Protein AF-A0A0D1KCV8-F1 (afdb_monomer_lite)

Structure (mmCIF, N/CA/C/O backbone):
data_AF-A0A0D1KCV8-F1
#
_entry.id   AF-A0A0D1KCV8-F1
#
loop_
_atom_site.group_PDB
_atom_site.id
_atom_site.type_symbol
_atom_site.label_atom_id
_atom_site.label_alt_id
_atom_site.label_comp_id
_atom_site.label_asym_id
_atom_site.label_entity_id
_atom_site.label_seq_id
_atom_site.pdbx_PDB_ins_code
_atom_site.Cartn_x
_atom_site.Cartn_y
_atom_site.Cartn_z
_atom_site.occupancy
_atom_site.B_iso_or_equiv
_atom_site.auth_seq_id
_atom_site.auth_comp_id
_atom_site.auth_asym_id
_atom_site.auth_atom_id
_atom_site.pdbx_PDB_model_num
ATOM 1 N N . MET A 1 1 ? -5.990 2.861 19.954 1.00 94.94 1 MET A N 1
ATOM 2 C CA . MET A 1 1 ? -6.705 2.220 18.837 1.00 94.94 1 MET A CA 1
ATOM 3 C C . MET A 1 1 ? -5.788 2.125 17.628 1.00 94.94 1 MET A C 1
ATOM 5 O O . MET A 1 1 ? -5.070 3.089 17.347 1.00 94.94 1 MET A O 1
ATOM 9 N N . LYS A 1 2 ? -5.791 0.986 16.943 1.00 96.81 2 LYS A N 1
ATOM 10 C CA . LYS A 1 2 ? -5.054 0.722 15.709 1.00 96.81 2 LYS A CA 1
ATOM 11 C C . LYS A 1 2 ? -6.032 0.449 14.570 1.00 96.81 2 LYS A C 1
ATOM 13 O O . LYS A 1 2 ? -6.946 -0.354 14.726 1.00 96.81 2 LYS A O 1
ATOM 18 N N . ILE A 1 3 ? -5.816 1.103 13.434 1.00 97.56 3 ILE A N 1
ATOM 19 C CA . ILE A 1 3 ? -6.613 0.912 12.219 1.00 97.56 3 ILE A CA 1
ATOM 20 C C . ILE A 1 3 ? -5.692 0.470 11.084 1.00 97.56 3 ILE A C 1
ATOM 22 O O . ILE A 1 3 ? -4.667 1.112 10.838 1.00 97.56 3 ILE A O 1
ATOM 26 N N . LEU A 1 4 ? -6.075 -0.588 10.375 1.00 95.62 4 LEU A N 1
ATOM 27 C CA . LEU A 1 4 ? -5.411 -1.022 9.148 1.00 95.62 4 LEU A CA 1
ATOM 28 C C . LEU A 1 4 ? -6.199 -0.548 7.927 1.00 95.62 4 LEU A C 1
ATOM 30 O O . LEU A 1 4 ? -7.401 -0.782 7.832 1.00 95.62 4 LEU A O 1
ATOM 34 N N . ILE A 1 5 ? -5.528 0.081 6.968 1.00 95.69 5 ILE A N 1
ATOM 35 C CA . ILE A 1 5 ? -6.090 0.368 5.646 1.00 95.69 5 ILE A CA 1
ATOM 36 C C . ILE A 1 5 ? -5.630 -0.721 4.677 1.00 95.69 5 ILE A C 1
ATOM 38 O O . ILE A 1 5 ? -4.430 -0.908 4.473 1.00 95.69 5 ILE A O 1
ATOM 42 N N . VAL A 1 6 ? -6.579 -1.402 4.040 1.00 92.56 6 VAL A N 1
ATOM 43 C CA . VAL A 1 6 ? -6.335 -2.411 3.005 1.00 92.56 6 VAL A CA 1
ATOM 44 C C . VAL A 1 6 ? -6.862 -1.878 1.675 1.00 92.56 6 VAL A C 1
ATOM 46 O O . VAL A 1 6 ? -8.063 -1.770 1.448 1.00 92.56 6 VAL A O 1
ATOM 49 N N . THR A 1 7 ? -5.957 -1.496 0.779 1.00 92.44 7 THR A N 1
ATOM 50 C CA . THR A 1 7 ? -6.303 -0.951 -0.542 1.00 92.44 7 THR A CA 1
ATOM 51 C C . THR A 1 7 ? -5.186 -1.245 -1.545 1.00 92.44 7 THR A C 1
ATOM 53 O O . THR A 1 7 ? -4.271 -2.013 -1.253 1.00 92.44 7 THR A O 1
ATOM 56 N N . LEU A 1 8 ? -5.246 -0.649 -2.737 1.00 89.69 8 LEU A N 1
ATOM 57 C CA . LEU A 1 8 ? -4.237 -0.821 -3.776 1.00 89.69 8 LEU A CA 1
ATOM 58 C C . LEU A 1 8 ? -2.873 -0.308 -3.307 1.00 89.69 8 LEU A C 1
ATOM 60 O O . LEU A 1 8 ? -2.634 0.901 -3.247 1.00 89.69 8 LEU A O 1
ATOM 64 N N . SER A 1 9 ? -1.954 -1.234 -3.043 1.00 89.62 9 SER A N 1
ATOM 65 C CA . SER A 1 9 ? -0.590 -0.946 -2.592 1.00 89.62 9 SER A CA 1
ATOM 66 C C . SER A 1 9 ? 0.423 -0.966 -3.744 1.00 89.62 9 SER A C 1
ATOM 68 O O . SER A 1 9 ? 1.616 -1.165 -3.544 1.00 89.62 9 SER A O 1
ATOM 70 N N . GLY A 1 10 ? -0.006 -0.751 -4.985 1.00 89.94 10 GLY A N 1
ATOM 71 C CA . GLY A 1 10 ? 0.920 -0.656 -6.113 1.00 89.94 10 GLY A CA 1
ATOM 72 C C . GLY A 1 10 ? 1.865 0.552 -6.032 1.00 89.94 10 GLY A C 1
ATOM 73 O O . GLY A 1 10 ? 1.471 1.647 -5.617 1.00 89.94 10 GLY A O 1
ATOM 74 N N . TYR A 1 11 ? 3.119 0.397 -6.468 1.00 92.19 11 TYR A N 1
ATOM 75 C CA . TYR A 1 11 ? 4.101 1.494 -6.590 1.00 92.19 11 TYR A CA 1
ATOM 76 C C . TYR A 1 11 ? 4.067 2.172 -7.974 1.00 92.19 11 TYR A C 1
ATOM 78 O O . TYR A 1 11 ? 5.101 2.435 -8.587 1.00 92.19 11 TYR A O 1
ATOM 86 N N . TRP A 1 12 ? 2.865 2.438 -8.497 1.00 89.69 12 TRP A N 1
ATOM 87 C CA . TRP A 1 12 ? 2.683 3.042 -9.827 1.00 89.69 12 TRP A CA 1
ATOM 88 C C . TRP A 1 12 ? 1.576 4.078 -9.942 1.00 89.69 12 TRP A C 1
ATOM 90 O O . TRP A 1 12 ? 1.477 4.706 -10.994 1.00 89.69 12 TRP A O 1
ATOM 100 N N . ASN A 1 13 ? 0.745 4.274 -8.924 1.00 92.06 13 ASN A N 1
ATOM 101 C CA . ASN A 1 13 ? -0.360 5.221 -8.998 1.00 92.06 13 ASN A CA 1
ATOM 102 C C . ASN A 1 13 ? -0.227 6.268 -7.887 1.00 92.06 13 ASN A C 1
ATOM 104 O O . ASN A 1 13 ? -0.437 5.972 -6.713 1.00 92.06 13 ASN A O 1
ATOM 108 N N . TYR A 1 14 ? 0.132 7.497 -8.267 1.00 93.00 14 TYR A N 1
ATOM 109 C CA . TYR A 1 14 ? 0.245 8.615 -7.327 1.00 93.00 14 TYR A CA 1
ATOM 110 C C . TYR A 1 14 ? -1.101 8.981 -6.699 1.00 93.00 14 TYR A C 1
ATOM 112 O O . TYR A 1 14 ? -1.153 9.240 -5.500 1.00 93.00 14 TYR A O 1
ATOM 120 N N . GLY A 1 15 ? -2.184 8.951 -7.482 1.00 94.06 15 GLY A N 1
ATOM 121 C CA . GLY A 1 15 ? -3.536 9.240 -7.008 1.00 94.06 15 GLY A CA 1
ATOM 122 C C . GLY A 1 15 ? -3.940 8.318 -5.863 1.00 94.06 15 GLY A C 1
ATOM 123 O O . GLY A 1 15 ? -4.291 8.804 -4.793 1.00 94.06 15 GLY A O 1
ATOM 124 N N . ASN A 1 16 ? -3.766 7.005 -6.032 1.00 92.31 16 ASN A N 1
ATOM 125 C CA . ASN A 1 16 ? -4.077 6.021 -4.987 1.00 92.31 16 ASN A CA 1
ATOM 126 C C . ASN A 1 16 ? -3.284 6.286 -3.699 1.00 92.31 16 ASN A C 1
ATOM 128 O O . ASN A 1 16 ? -3.822 6.194 -2.598 1.00 92.31 16 ASN A O 1
ATOM 132 N N . ARG A 1 17 ? -2.004 6.659 -3.820 1.00 94.25 17 ARG A N 1
ATOM 133 C CA . ARG A 1 17 ? -1.144 6.942 -2.661 1.00 94.25 17 ARG A CA 1
ATOM 134 C C . ARG A 1 17 ? -1.547 8.210 -1.922 1.00 94.25 17 ARG A C 1
ATOM 136 O O . ARG A 1 17 ? -1.547 8.215 -0.693 1.00 94.25 17 ARG A O 1
ATOM 143 N N . LEU A 1 18 ? -1.929 9.255 -2.651 1.00 96.31 18 LEU A N 1
ATOM 144 C CA . LEU A 1 18 ? -2.415 10.499 -2.058 1.00 96.31 18 LEU A CA 1
ATOM 145 C C . LEU A 1 18 ? -3.803 10.332 -1.429 1.00 96.31 18 LEU A C 1
ATOM 147 O O . LEU A 1 18 ? -4.028 10.847 -0.337 1.00 96.31 18 LEU A O 1
ATOM 151 N N . GLN A 1 19 ? -4.704 9.575 -2.060 1.00 95.81 19 GLN A N 1
ATOM 152 C CA . GLN A 1 19 ? -6.009 9.231 -1.483 1.00 95.81 19 GLN A CA 1
ATOM 153 C C . GLN A 1 19 ? -5.849 8.431 -0.184 1.00 95.81 19 GLN A C 1
ATOM 155 O O . GLN A 1 19 ? -6.487 8.755 0.818 1.00 95.81 19 GLN A O 1
ATOM 160 N N . ASN A 1 20 ? -4.941 7.450 -0.166 1.00 96.31 20 ASN A N 1
ATOM 161 C CA . ASN A 1 20 ? -4.623 6.695 1.043 1.00 96.31 20 ASN A CA 1
ATOM 162 C C . ASN A 1 20 ? -4.048 7.610 2.144 1.00 96.31 20 ASN A C 1
ATOM 164 O O . ASN A 1 20 ? -4.516 7.582 3.281 1.00 96.31 20 ASN A O 1
ATOM 168 N N . LEU A 1 21 ? -3.115 8.512 1.807 1.00 98.00 21 LEU A N 1
ATOM 169 C CA . LEU A 1 21 ? -2.590 9.486 2.772 1.00 98.00 21 LEU A CA 1
ATOM 170 C C . LEU A 1 21 ? -3.692 10.396 3.337 1.00 98.00 21 LEU A C 1
ATOM 172 O O . LEU A 1 21 ? -3.721 10.648 4.542 1.00 98.00 21 LEU A O 1
ATOM 176 N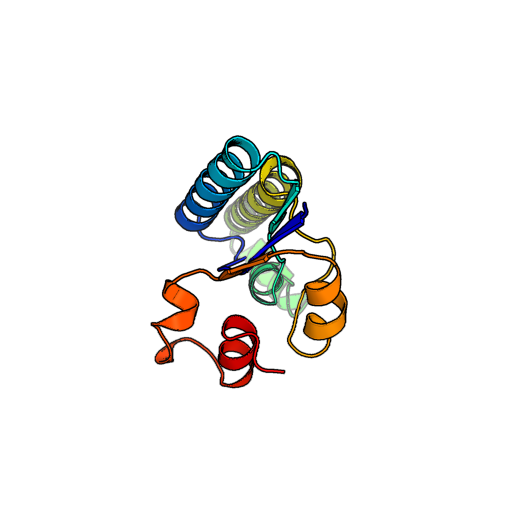 N . ALA A 1 22 ? -4.600 10.882 2.489 1.00 98.00 22 ALA A N 1
ATOM 177 C CA . ALA A 1 22 ? -5.713 11.722 2.919 1.00 98.00 22 ALA A CA 1
ATOM 178 C C . ALA A 1 22 ? -6.624 10.979 3.908 1.00 98.00 22 ALA A C 1
ATOM 180 O O . ALA A 1 22 ? -6.929 11.508 4.980 1.00 98.00 22 ALA A O 1
ATOM 181 N N . LEU A 1 23 ? -6.992 9.732 3.593 1.00 97.69 23 LEU A N 1
ATOM 182 C CA . LEU A 1 23 ? -7.785 8.884 4.481 1.00 97.69 23 LEU A CA 1
ATOM 183 C C . LEU A 1 23 ? -7.061 8.644 5.808 1.00 97.69 23 LEU A C 1
ATOM 185 O O . LEU A 1 23 ? -7.638 8.891 6.869 1.00 97.69 23 LEU A O 1
ATOM 189 N N . LYS A 1 24 ? -5.784 8.247 5.756 1.00 98.12 24 LYS A N 1
ATOM 190 C CA . LYS A 1 24 ? -4.938 8.060 6.937 1.00 98.12 24 LYS A CA 1
ATOM 191 C C . LYS A 1 24 ? -4.987 9.281 7.852 1.00 98.12 24 LYS A C 1
ATOM 193 O O . LYS A 1 24 ? -5.308 9.143 9.028 1.00 98.12 24 LYS A O 1
ATOM 198 N N . LYS A 1 25 ? -4.736 10.480 7.318 1.00 98.44 25 LYS A N 1
ATOM 199 C CA . LYS A 1 25 ? -4.712 11.717 8.116 1.00 98.44 25 LYS A CA 1
ATOM 200 C C . LYS A 1 25 ? -6.057 12.036 8.758 1.00 98.44 25 LYS A C 1
ATOM 202 O O . LYS A 1 25 ? -6.092 12.506 9.895 1.00 98.44 25 LYS A O 1
ATOM 207 N N . ILE A 1 26 ? -7.159 11.770 8.061 1.00 98.25 26 ILE A N 1
ATOM 208 C CA . ILE A 1 26 ? -8.503 11.959 8.613 1.00 98.25 26 ILE A CA 1
ATOM 209 C C . ILE A 1 26 ? -8.755 10.977 9.759 1.00 98.25 26 ILE A C 1
ATOM 211 O O . ILE A 1 26 ? -9.238 11.399 10.807 1.00 98.25 26 ILE A O 1
ATOM 215 N N . LEU A 1 27 ? -8.411 9.700 9.587 1.00 98.12 27 LEU A N 1
ATOM 216 C CA . LEU A 1 27 ? -8.605 8.669 10.608 1.00 98.12 27 LEU A CA 1
ATOM 217 C C . LEU A 1 27 ? -7.732 8.917 11.848 1.00 98.12 27 LEU A C 1
ATOM 219 O O . LEU A 1 27 ? -8.251 8.905 12.965 1.00 98.12 27 LEU A O 1
ATOM 223 N N . GLU A 1 28 ? -6.443 9.225 11.654 1.00 98.19 28 GLU A N 1
ATOM 224 C CA . GLU A 1 28 ? -5.511 9.601 12.730 1.00 98.19 28 GLU A CA 1
ATOM 225 C C . GLU A 1 28 ? -6.073 10.774 13.542 1.00 98.19 28 GLU A C 1
ATOM 227 O O . GLU A 1 28 ? -6.129 10.717 14.769 1.00 98.19 28 GLU A O 1
ATOM 232 N N . LYS A 1 29 ? -6.542 11.826 12.857 1.00 98.19 29 LYS A N 1
ATOM 233 C CA . LYS A 1 29 ? -7.054 13.038 13.504 1.00 98.19 29 LYS A CA 1
ATOM 234 C C . LYS A 1 29 ? -8.390 12.816 14.209 1.00 98.19 29 LYS A C 1
ATOM 236 O O . LYS A 1 29 ? -8.559 13.279 15.331 1.00 98.19 29 LYS A O 1
ATOM 241 N N . LYS A 1 30 ? -9.357 12.173 13.549 1.00 98.00 30 LYS A N 1
ATOM 242 C CA . LYS A 1 30 ? -10.725 12.034 14.074 1.00 98.00 30 LYS A CA 1
ATOM 243 C C . LYS A 1 30 ? -10.813 11.075 15.251 1.00 98.00 30 LYS A C 1
ATOM 245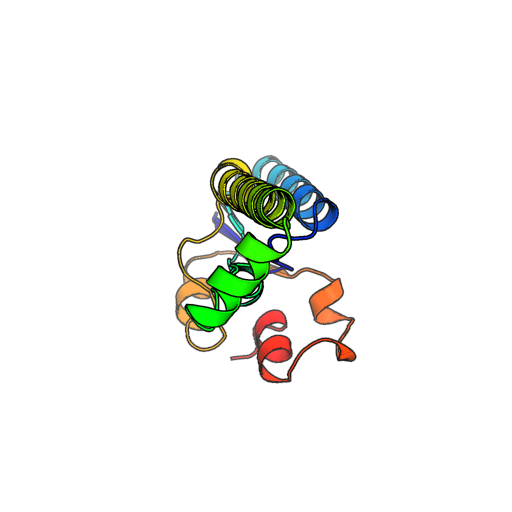 O O . LYS A 1 30 ? -11.642 11.291 16.126 1.00 98.00 30 LYS A O 1
ATOM 250 N N . PHE A 1 31 ? -9.987 10.034 15.256 1.00 97.31 31 PHE A N 1
ATOM 251 C CA . PHE A 1 31 ? -10.086 8.963 16.243 1.00 97.31 31 PHE A CA 1
ATOM 252 C C . PHE A 1 31 ? -8.854 8.836 17.143 1.00 97.31 31 PHE A C 1
ATOM 254 O O . PHE A 1 31 ? -8.766 7.880 17.911 1.00 97.31 31 PHE A O 1
ATOM 261 N N . SER A 1 32 ? -7.887 9.755 17.026 1.00 96.88 32 SER A N 1
ATOM 262 C CA . SER A 1 32 ? -6.606 9.691 17.747 1.00 96.88 32 SER A CA 1
ATOM 263 C C . SER A 1 32 ? -5.948 8.308 17.622 1.00 96.88 32 SER A C 1
ATOM 265 O O . SER A 1 32 ? -5.435 7.740 18.588 1.00 96.88 32 SER A O 1
ATOM 267 N N . ALA A 1 33 ? -6.027 7.732 16.421 1.00 97.12 33 ALA A N 1
ATOM 268 C CA . ALA A 1 33 ? -5.653 6.353 16.145 1.00 97.12 33 ALA A CA 1
ATOM 269 C C . ALA A 1 33 ? -4.269 6.255 15.505 1.00 97.12 33 ALA A C 1
ATOM 271 O O . ALA A 1 33 ? -3.855 7.142 14.760 1.00 97.12 33 ALA A O 1
ATOM 272 N N . ARG A 1 34 ? -3.587 5.127 15.724 1.00 97.62 34 ARG A N 1
ATOM 273 C CA . ARG A 1 34 ? -2.449 4.732 14.890 1.00 97.62 34 ARG A CA 1
ATOM 274 C C . ARG A 1 34 ? -2.990 4.065 13.633 1.00 97.62 34 ARG A C 1
ATOM 276 O O . ARG A 1 34 ? -3.734 3.092 13.739 1.00 97.62 34 ARG A O 1
ATOM 283 N N . VAL A 1 35 ? -2.617 4.584 12.470 1.00 98.06 35 VAL A N 1
ATOM 284 C CA . VAL A 1 35 ? -3.128 4.102 11.186 1.00 98.06 35 VAL A CA 1
ATOM 285 C C . VAL A 1 35 ? -1.978 3.625 10.311 1.00 98.06 35 VAL A C 1
ATOM 287 O O . VAL A 1 35 ? -1.010 4.356 10.086 1.00 98.06 35 VAL A O 1
ATOM 290 N N . GLU A 1 36 ? -2.103 2.403 9.811 1.00 96.88 36 GLU A N 1
ATOM 291 C CA . GLU A 1 36 ? -1.120 1.750 8.945 1.00 96.88 36 GLU A CA 1
ATOM 292 C C . GLU A 1 36 ? -1.772 1.325 7.630 1.00 96.88 36 GLU A C 1
ATOM 294 O O . GLU A 1 36 ? -2.989 1.155 7.549 1.00 96.88 36 GLU A O 1
ATOM 299 N N . SER A 1 37 ? -0.967 1.176 6.582 1.00 96.12 37 SER A N 1
ATOM 300 C CA . SER A 1 37 ? -1.425 0.673 5.283 1.00 96.12 37 SER A CA 1
ATOM 301 C C . SER A 1 37 ? -0.844 -0.703 5.012 1.00 96.12 37 SER A C 1
ATOM 303 O O . SER A 1 37 ? 0.369 -0.881 5.097 1.00 96.12 37 SER A O 1
ATOM 305 N N . ALA A 1 38 ? -1.686 -1.661 4.642 1.00 93.12 38 ALA A N 1
ATOM 306 C CA . ALA A 1 38 ? -1.234 -2.994 4.278 1.00 93.12 38 ALA A CA 1
ATOM 307 C C . ALA A 1 38 ? -0.426 -2.952 2.974 1.00 93.12 38 ALA A C 1
ATOM 309 O O . ALA A 1 38 ? -0.901 -2.481 1.935 1.00 93.12 38 ALA A O 1
ATOM 310 N N . LYS A 1 39 ? 0.792 -3.485 3.022 1.00 91.75 39 LYS A N 1
ATOM 311 C CA . LYS A 1 39 ? 1.560 -3.855 1.836 1.00 91.75 39 LYS A CA 1
ATOM 312 C C . LYS A 1 39 ? 0.991 -5.158 1.280 1.00 91.75 39 LYS A C 1
ATOM 314 O O . LYS A 1 39 ? 0.821 -6.111 2.022 1.00 91.75 39 LYS A O 1
ATOM 319 N N . THR A 1 40 ? 0.710 -5.222 -0.016 1.00 88.88 40 THR A N 1
ATOM 320 C CA . THR A 1 40 ? 0.135 -6.411 -0.677 1.00 88.88 40 THR A CA 1
ATOM 321 C C . THR A 1 40 ? 1.049 -6.906 -1.801 1.00 88.88 40 THR A C 1
ATOM 323 O O . THR A 1 40 ? 2.063 -6.275 -2.113 1.00 88.88 40 THR A O 1
ATOM 326 N N . TRP A 1 41 ? 0.670 -8.000 -2.474 1.00 86.12 41 TRP A N 1
ATOM 327 C CA . TRP A 1 41 ? 1.375 -8.536 -3.653 1.00 86.12 41 TRP A CA 1
ATOM 328 C C . TRP A 1 41 ? 1.579 -7.495 -4.768 1.00 86.12 41 TRP A C 1
ATOM 330 O O . TRP A 1 41 ? 2.494 -7.611 -5.585 1.00 86.12 41 TRP A O 1
ATOM 340 N N . GLN A 1 42 ? 0.742 -6.455 -4.807 1.00 85.50 42 GLN A N 1
ATOM 341 C CA . GLN A 1 42 ? 0.854 -5.362 -5.768 1.00 85.50 42 GLN A CA 1
ATOM 342 C C . GLN A 1 42 ? 2.150 -4.566 -5.592 1.00 85.50 42 GLN A C 1
ATOM 344 O O . GLN A 1 42 ? 2.701 -4.086 -6.576 1.00 85.50 42 GLN A O 1
ATOM 349 N N . SER A 1 43 ? 2.675 -4.450 -4.373 1.00 83.19 43 SER A N 1
ATOM 350 C CA . SER A 1 43 ? 3.922 -3.723 -4.108 1.00 83.19 43 SER A CA 1
ATOM 351 C C . SER A 1 43 ? 5.125 -4.367 -4.811 1.00 83.19 43 SER A C 1
ATOM 353 O O . SER A 1 43 ? 6.008 -3.667 -5.308 1.00 83.19 43 SER A O 1
ATOM 355 N N . ASP A 1 44 ? 5.121 -5.695 -4.932 1.00 74.94 44 ASP A N 1
ATOM 356 C CA . ASP A 1 44 ? 6.208 -6.465 -5.541 1.00 74.94 44 ASP A CA 1
ATOM 357 C C . ASP A 1 44 ? 6.123 -6.532 -7.068 1.00 74.94 44 ASP A C 1
ATOM 359 O O . ASP A 1 44 ? 7.155 -6.600 -7.738 1.00 74.94 44 ASP A O 1
ATOM 363 N N . ALA A 1 45 ? 4.916 -6.441 -7.636 1.00 64.31 45 ALA A N 1
ATOM 364 C CA . ALA A 1 45 ? 4.686 -6.526 -9.082 1.00 64.31 45 ALA A CA 1
ATOM 365 C C . ALA A 1 45 ? 5.439 -5.450 -9.892 1.00 64.31 45 ALA A C 1
ATOM 367 O O . ALA A 1 45 ? 5.709 -5.628 -11.079 1.00 64.31 45 ALA A O 1
ATOM 368 N N . MET A 1 46 ? 5.796 -4.338 -9.247 1.00 64.88 46 MET A N 1
ATOM 369 C CA . MET A 1 46 ? 6.496 -3.206 -9.856 1.00 64.88 46 MET A CA 1
ATOM 370 C C . MET A 1 46 ? 8.018 -3.261 -9.664 1.00 64.88 46 MET A C 1
ATOM 372 O O . MET A 1 46 ? 8.750 -2.523 -10.329 1.00 64.88 46 MET A O 1
ATOM 376 N N . ILE A 1 47 ? 8.519 -4.096 -8.746 1.00 63.75 47 ILE A N 1
ATOM 377 C CA . ILE A 1 47 ? 9.956 -4.201 -8.497 1.00 63.75 47 ILE A CA 1
ATOM 378 C C . ILE A 1 47 ? 10.568 -4.885 -9.712 1.00 63.75 47 ILE A C 1
ATOM 380 O O . ILE A 1 47 ? 10.517 -6.103 -9.874 1.00 63.75 47 ILE A O 1
ATOM 384 N N . TRP A 1 48 ? 11.134 -4.070 -10.597 1.00 58.50 48 TRP A N 1
ATOM 385 C CA . TRP A 1 48 ? 11.789 -4.551 -11.797 1.00 58.50 48 TRP A CA 1
ATOM 386 C C . TRP A 1 48 ? 12.940 -5.485 -11.417 1.00 58.50 48 TRP A C 1
ATOM 388 O O . TRP A 1 48 ? 13.981 -5.049 -10.920 1.00 58.50 48 TRP A O 1
ATOM 398 N N . LYS A 1 49 ? 12.747 -6.779 -11.670 1.00 61.84 49 LYS A N 1
ATOM 399 C CA . LYS A 1 49 ? 13.793 -7.796 -11.599 1.00 61.84 49 LYS A CA 1
ATOM 400 C C . LYS A 1 49 ? 14.121 -8.219 -13.031 1.00 61.84 49 LYS A C 1
ATOM 402 O O . LYS A 1 49 ? 13.231 -8.723 -13.721 1.00 61.84 49 LYS A O 1
ATOM 407 N N . PRO A 1 50 ? 15.349 -7.992 -13.529 1.00 59.94 50 PRO A N 1
ATOM 408 C CA . PRO A 1 50 ? 15.731 -8.526 -14.827 1.00 59.94 50 PRO A CA 1
ATOM 409 C C . PRO A 1 50 ? 15.640 -10.053 -14.772 1.00 59.94 50 PRO A C 1
ATOM 411 O O . PRO A 1 50 ? 16.183 -10.671 -13.859 1.00 59.94 50 PRO A O 1
ATOM 414 N N . LYS A 1 51 ? 14.932 -10.659 -15.732 1.00 64.19 51 LYS A N 1
ATOM 415 C CA . LYS A 1 51 ? 14.741 -12.116 -15.764 1.00 64.19 51 LYS A CA 1
ATOM 416 C C . LYS A 1 51 ? 16.043 -12.845 -16.098 1.00 64.19 51 LYS A C 1
ATOM 418 O O . LYS A 1 51 ? 16.243 -13.964 -15.644 1.00 64.19 51 LYS A O 1
ATOM 423 N N . THR A 1 52 ? 16.937 -12.205 -16.859 1.00 67.31 52 THR A N 1
ATOM 424 C CA . THR A 1 52 ? 18.254 -12.744 -17.220 1.00 67.31 52 THR A CA 1
ATOM 425 C C . THR A 1 52 ? 19.316 -11.646 -17.380 1.00 67.31 52 THR A C 1
ATOM 427 O O . THR A 1 52 ? 19.006 -10.480 -17.636 1.00 67.31 52 THR A O 1
ATOM 430 N N . ILE A 1 53 ? 20.598 -12.031 -17.308 1.00 66.25 53 ILE A N 1
ATOM 431 C CA . ILE A 1 53 ? 21.753 -11.161 -17.625 1.00 66.25 53 ILE A CA 1
ATOM 432 C C . ILE A 1 53 ? 21.710 -10.683 -19.092 1.00 66.25 53 ILE A C 1
ATOM 434 O O . ILE A 1 53 ? 22.149 -9.576 -19.408 1.00 66.25 53 ILE A O 1
ATOM 438 N N . ARG A 1 54 ? 21.133 -11.488 -19.994 1.00 69.88 54 ARG A N 1
ATOM 439 C CA . ARG A 1 54 ? 21.009 -11.178 -21.426 1.00 69.88 54 ARG A CA 1
ATOM 440 C C . ARG A 1 54 ? 20.006 -10.054 -21.691 1.00 69.88 54 ARG A C 1
ATOM 442 O O . ARG A 1 54 ? 20.311 -9.150 -22.468 1.00 69.88 54 ARG A O 1
ATOM 449 N N . ASP A 1 55 ? 18.871 -10.057 -20.989 1.00 68.00 55 ASP A N 1
ATOM 450 C CA . ASP A 1 55 ? 17.908 -8.946 -21.025 1.00 68.00 55 ASP A CA 1
ATOM 451 C C . ASP A 1 55 ? 18.568 -7.646 -20.569 1.00 68.00 55 ASP A C 1
ATOM 453 O O . ASP A 1 55 ? 18.383 -6.595 -21.182 1.00 68.00 55 ASP A O 1
ATOM 457 N N . TRP A 1 56 ? 19.399 -7.734 -19.530 1.00 66.62 56 TRP A N 1
ATOM 458 C CA . TRP A 1 56 ? 20.144 -6.599 -18.998 1.00 66.62 56 TRP A CA 1
ATOM 459 C C . TRP A 1 56 ? 21.107 -6.010 -20.039 1.00 66.62 56 TRP A C 1
ATOM 461 O O . TRP A 1 56 ? 21.030 -4.822 -20.351 1.00 66.62 56 TRP A O 1
ATOM 471 N N . ALA A 1 57 ? 21.944 -6.849 -20.655 1.00 67.19 57 ALA A N 1
ATOM 472 C CA . ALA A 1 57 ? 22.904 -6.429 -21.676 1.00 67.19 57 ALA A CA 1
ATOM 473 C C . ALA A 1 57 ? 22.234 -5.837 -22.931 1.00 67.19 57 ALA A C 1
ATOM 475 O O . ALA A 1 57 ? 22.739 -4.872 -23.509 1.00 67.19 57 ALA A O 1
ATOM 476 N N . SER A 1 58 ? 21.083 -6.381 -23.342 1.00 68.25 58 SER A N 1
ATOM 477 C CA . SER A 1 58 ? 20.341 -5.895 -24.513 1.00 68.25 58 SER A CA 1
ATOM 478 C C . SER A 1 58 ? 19.802 -4.471 -24.325 1.00 68.25 58 SER A C 1
ATOM 480 O O . SER A 1 58 ? 19.914 -3.644 -25.226 1.00 68.25 58 SER A O 1
ATOM 482 N N . LYS A 1 59 ? 19.300 -4.133 -23.131 1.00 65.56 59 LYS A N 1
ATOM 483 C CA . LYS A 1 59 ? 18.743 -2.800 -22.850 1.00 65.56 59 LYS A CA 1
ATOM 484 C C . LYS A 1 59 ? 19.809 -1.723 -22.679 1.00 65.56 59 LYS A C 1
ATOM 486 O O . LYS A 1 59 ? 19.576 -0.576 -23.055 1.00 65.56 59 LYS A O 1
ATOM 491 N N . ILE A 1 60 ? 20.982 -2.099 -22.163 1.00 67.62 60 ILE A N 1
ATOM 492 C CA . ILE A 1 60 ? 22.156 -1.217 -22.109 1.00 67.62 60 ILE A CA 1
ATOM 493 C C . ILE A 1 60 ? 22.612 -0.871 -23.528 1.00 67.62 60 ILE A C 1
ATOM 495 O O . ILE A 1 60 ? 22.802 0.303 -23.834 1.00 67.62 60 ILE A O 1
ATOM 499 N N . LYS A 1 61 ? 22.709 -1.873 -24.414 1.00 67.31 61 LYS A N 1
ATOM 500 C CA . LYS A 1 61 ? 23.042 -1.655 -25.831 1.00 67.31 61 LYS A CA 1
ATOM 501 C C . LYS A 1 61 ? 22.027 -0.772 -26.563 1.00 67.31 61 LYS A C 1
ATOM 503 O O . LYS A 1 61 ? 22.423 -0.021 -27.444 1.00 67.31 61 LYS A O 1
ATOM 508 N N . ASN A 1 62 ? 20.755 -0.826 -26.174 1.00 71.25 62 ASN A N 1
ATOM 509 C CA . ASN A 1 62 ? 19.674 -0.067 -26.810 1.00 71.25 62 ASN A CA 1
ATOM 510 C C . ASN A 1 62 ? 19.478 1.352 -26.234 1.00 71.25 62 ASN A C 1
ATOM 512 O O . ASN A 1 62 ? 18.481 1.996 -26.547 1.00 71.25 62 ASN A O 1
ATOM 516 N N . GLY A 1 63 ? 20.372 1.843 -25.366 1.00 70.38 63 GLY A N 1
ATOM 517 C CA . GLY A 1 63 ? 20.296 3.211 -24.830 1.00 70.38 63 GLY A CA 1
ATOM 518 C C . GLY A 1 63 ? 19.164 3.461 -23.822 1.00 70.38 63 GLY A C 1
ATOM 519 O O . GLY A 1 63 ? 18.936 4.599 -23.422 1.00 70.38 63 GLY A O 1
ATOM 520 N N . GLN A 1 64 ? 18.483 2.416 -23.338 1.00 75.81 64 GLN A N 1
ATOM 521 C CA . GLN A 1 64 ? 17.340 2.518 -22.411 1.00 75.81 64 GLN A CA 1
ATOM 522 C C . GLN A 1 64 ? 17.754 2.735 -20.940 1.00 75.81 64 GLN A C 1
ATOM 524 O O . GLN A 1 64 ? 16.942 2.609 -20.021 1.00 75.81 64 GLN A O 1
ATOM 529 N N . LEU A 1 65 ? 19.027 3.056 -20.685 1.00 76.94 65 LEU A N 1
ATOM 530 C CA . LEU A 1 65 ? 19.583 3.202 -19.336 1.00 76.94 65 LEU A CA 1
ATOM 531 C C . LEU A 1 65 ? 18.881 4.305 -18.534 1.00 76.94 65 LEU A C 1
ATOM 533 O O . LEU A 1 65 ? 18.587 4.125 -17.350 1.00 76.94 65 LEU A O 1
ATOM 537 N N . MET A 1 66 ? 18.595 5.435 -19.189 1.00 78.38 66 MET A N 1
ATOM 538 C CA . MET A 1 66 ? 17.909 6.563 -18.558 1.00 78.38 66 MET A CA 1
ATOM 539 C C . MET A 1 66 ? 16.479 6.200 -18.155 1.00 78.38 66 MET A C 1
ATOM 541 O O . MET A 1 66 ? 16.065 6.524 -17.047 1.00 78.38 66 MET A O 1
ATOM 545 N N . GLU A 1 67 ? 15.753 5.461 -18.992 1.00 80.31 67 GLU A N 1
ATOM 546 C CA . GLU A 1 67 ? 14.380 5.030 -18.708 1.00 80.31 67 GLU A CA 1
ATOM 547 C C . GLU A 1 67 ? 14.324 4.042 -17.533 1.00 80.31 67 GLU A C 1
ATOM 549 O O . GLU A 1 67 ? 13.517 4.196 -16.614 1.00 80.31 67 GLU A O 1
ATOM 554 N N . ILE A 1 68 ? 15.247 3.073 -17.494 1.00 78.81 68 ILE A N 1
ATOM 555 C CA . ILE A 1 68 ? 15.386 2.138 -16.366 1.00 78.81 68 ILE A CA 1
ATOM 556 C C . ILE A 1 68 ? 15.701 2.897 -15.072 1.00 78.81 68 ILE A C 1
ATOM 558 O O . ILE A 1 68 ? 15.127 2.603 -14.021 1.00 78.81 68 ILE A O 1
ATOM 562 N N . THR A 1 69 ? 16.602 3.876 -15.137 1.00 82.12 69 THR A N 1
ATOM 563 C CA . THR A 1 69 ? 16.994 4.685 -13.975 1.00 82.12 69 THR A CA 1
ATOM 564 C C . THR A 1 69 ? 15.833 5.549 -13.487 1.00 82.12 69 THR A C 1
ATOM 566 O O . THR A 1 69 ? 15.542 5.561 -12.292 1.00 82.12 69 THR A O 1
ATOM 569 N N . ALA A 1 70 ? 15.102 6.196 -14.398 1.00 86.19 70 ALA A N 1
ATOM 570 C CA . ALA A 1 70 ? 13.907 6.969 -14.074 1.00 86.19 70 ALA A CA 1
ATOM 571 C C . ALA A 1 70 ? 12.824 6.099 -13.418 1.00 86.19 70 ALA A C 1
ATOM 573 O O . ALA A 1 70 ? 12.250 6.497 -12.402 1.00 86.19 70 ALA A O 1
ATOM 574 N N . MET A 1 71 ? 12.586 4.884 -13.926 1.00 84.19 71 MET A N 1
ATOM 575 C CA . MET A 1 71 ? 11.657 3.938 -13.302 1.00 84.19 71 MET A CA 1
ATOM 576 C C . MET A 1 71 ? 12.109 3.507 -11.904 1.00 84.19 71 MET A C 1
ATOM 578 O O . MET A 1 71 ? 11.291 3.496 -10.985 1.00 84.19 71 MET A O 1
ATOM 582 N N . LYS A 1 72 ? 13.396 3.194 -11.711 1.00 85.44 72 LYS A N 1
ATOM 583 C CA . LYS A 1 72 ? 13.938 2.854 -10.384 1.00 85.44 72 LYS A CA 1
ATOM 584 C C . LYS A 1 72 ? 13.767 4.002 -9.395 1.00 85.44 72 LYS A C 1
ATOM 586 O O . LYS A 1 72 ? 13.275 3.772 -8.294 1.00 85.44 72 LYS A O 1
ATOM 591 N N . ASN A 1 73 ? 14.101 5.225 -9.801 1.00 89.69 73 ASN A N 1
ATOM 592 C CA . ASN A 1 73 ? 13.928 6.418 -8.970 1.00 89.69 73 ASN A CA 1
ATOM 593 C C . ASN A 1 73 ? 12.455 6.636 -8.615 1.00 89.69 73 ASN A C 1
ATOM 595 O O . ASN A 1 73 ? 12.115 6.897 -7.464 1.00 89.69 73 ASN A O 1
ATOM 599 N N . ARG A 1 74 ? 11.561 6.459 -9.590 1.00 89.38 74 ARG A N 1
ATOM 600 C CA . ARG A 1 74 ? 10.117 6.547 -9.382 1.00 89.38 74 ARG A CA 1
ATOM 601 C C . ARG A 1 74 ? 9.619 5.531 -8.354 1.00 89.38 74 ARG A C 1
ATOM 603 O O . ARG A 1 74 ? 8.905 5.920 -7.434 1.00 89.38 74 ARG A O 1
ATOM 610 N N . VAL A 1 75 ? 9.995 4.259 -8.485 1.00 91.19 75 VAL A N 1
ATOM 611 C CA . VAL A 1 75 ? 9.626 3.211 -7.516 1.00 91.19 75 VAL A CA 1
ATOM 612 C C . VAL A 1 75 ? 10.236 3.501 -6.142 1.00 91.19 75 VAL A C 1
ATOM 614 O O . VAL A 1 75 ? 9.540 3.387 -5.138 1.00 91.19 75 VAL A O 1
ATOM 617 N N . GLY A 1 76 ? 11.488 3.964 -6.087 1.00 91.88 76 GLY A N 1
ATOM 618 C CA . GLY A 1 76 ? 12.139 4.397 -4.848 1.00 91.88 76 GLY A CA 1
ATOM 619 C C . GLY A 1 76 ? 11.359 5.498 -4.124 1.00 91.88 76 GLY A C 1
ATOM 620 O O . GLY A 1 76 ? 11.130 5.394 -2.921 1.00 91.88 76 GLY A O 1
ATOM 621 N N . ASN A 1 77 ? 10.855 6.494 -4.857 1.00 94.44 77 ASN A N 1
ATOM 622 C CA . ASN A 1 77 ? 10.012 7.552 -4.293 1.00 94.44 77 ASN A CA 1
ATOM 623 C C . ASN A 1 77 ? 8.688 7.008 -3.741 1.00 94.44 77 ASN A C 1
ATOM 625 O O . ASN A 1 77 ? 8.236 7.452 -2.688 1.00 94.44 77 ASN A O 1
ATOM 629 N N . PHE A 1 78 ? 8.071 6.034 -4.417 1.00 95.25 78 PHE A N 1
ATOM 630 C CA . PHE A 1 78 ? 6.864 5.376 -3.913 1.00 95.25 78 PHE A CA 1
ATOM 631 C C . PHE A 1 78 ? 7.119 4.599 -2.622 1.00 95.25 78 PHE A C 1
ATOM 633 O O . PHE A 1 78 ? 6.310 4.698 -1.698 1.00 95.25 78 PHE A O 1
ATOM 640 N N . ILE A 1 79 ? 8.228 3.860 -2.543 1.00 93.31 79 ILE A N 1
ATOM 641 C CA . ILE A 1 79 ? 8.620 3.126 -1.335 1.00 93.31 79 ILE A CA 1
ATOM 642 C C . ILE A 1 79 ? 8.866 4.118 -0.196 1.00 93.31 79 ILE A C 1
ATOM 644 O O . ILE A 1 79 ? 8.228 4.014 0.847 1.00 93.31 79 ILE A O 1
ATOM 648 N N . ALA A 1 80 ? 9.697 5.140 -0.421 1.00 95.44 80 ALA A N 1
ATOM 649 C CA . ALA A 1 80 ? 9.998 6.160 0.583 1.00 95.44 80 ALA A CA 1
ATOM 650 C C . ALA A 1 80 ? 8.734 6.883 1.072 1.00 95.44 80 ALA A C 1
ATOM 652 O O . ALA A 1 80 ? 8.554 7.082 2.273 1.00 95.44 80 ALA A O 1
ATOM 653 N N . PHE A 1 81 ? 7.824 7.242 0.164 1.00 96.94 81 PHE A N 1
ATOM 654 C CA . PHE A 1 81 ? 6.536 7.826 0.527 1.00 96.94 81 PHE A CA 1
ATOM 655 C C . PHE A 1 81 ? 5.694 6.864 1.372 1.00 96.94 81 PHE A C 1
ATOM 657 O O . PHE A 1 81 ? 5.134 7.265 2.389 1.00 96.94 81 PHE A O 1
ATOM 664 N N . SER A 1 82 ? 5.611 5.594 0.981 1.00 95.75 82 SER A N 1
ATOM 665 C CA . SER A 1 82 ? 4.765 4.610 1.664 1.00 95.75 82 SER A CA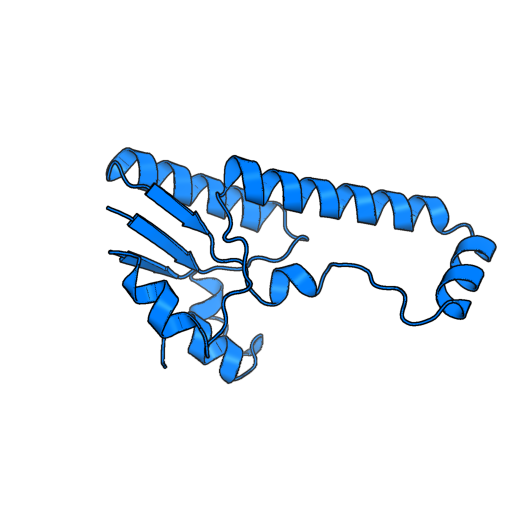 1
ATOM 666 C C . SER A 1 82 ? 5.291 4.296 3.067 1.00 95.75 82 SER A C 1
ATOM 668 O O . SER A 1 82 ? 4.521 4.308 4.028 1.00 95.75 82 SER A O 1
ATOM 670 N N . THR A 1 83 ? 6.605 4.146 3.225 1.00 94.69 83 THR A N 1
ATOM 671 C CA . THR A 1 83 ? 7.240 3.983 4.537 1.00 94.69 83 THR A CA 1
ATOM 672 C C . THR A 1 83 ? 7.039 5.223 5.412 1.00 94.69 83 THR A C 1
ATOM 674 O O . THR A 1 83 ? 6.539 5.114 6.530 1.00 94.69 83 THR A O 1
ATOM 677 N N . ASN A 1 84 ? 7.366 6.415 4.901 1.00 96.50 84 ASN A N 1
ATOM 678 C CA . ASN A 1 84 ? 7.435 7.624 5.729 1.00 96.50 84 ASN A CA 1
ATOM 679 C C . ASN A 1 84 ? 6.070 8.270 5.993 1.00 96.50 84 ASN A C 1
ATOM 681 O O . ASN A 1 84 ? 5.862 8.860 7.049 1.00 96.50 84 ASN A O 1
ATOM 685 N N . GLN A 1 85 ? 5.151 8.206 5.028 1.00 97.50 85 GLN A N 1
ATOM 686 C CA . GLN A 1 85 ? 3.865 8.907 5.096 1.00 97.50 85 GLN A CA 1
ATOM 687 C C . GLN A 1 85 ? 2.715 7.960 5.416 1.00 97.50 85 GLN A C 1
ATOM 689 O O . GLN A 1 85 ? 1.837 8.308 6.207 1.00 97.50 85 GLN A O 1
ATOM 694 N N . LEU A 1 86 ? 2.716 6.750 4.851 1.00 97.00 86 LEU A N 1
ATOM 695 C CA . LEU A 1 86 ? 1.617 5.796 5.023 1.00 97.00 86 LEU A CA 1
ATOM 696 C C . LEU A 1 86 ? 1.827 4.838 6.194 1.00 97.00 86 LEU A C 1
ATOM 698 O O . LEU A 1 86 ? 0.846 4.268 6.661 1.00 97.00 86 LEU A O 1
ATOM 702 N N . SER A 1 87 ? 3.039 4.756 6.758 1.00 96.69 87 SER A N 1
ATOM 703 C CA . SER A 1 87 ? 3.382 3.712 7.737 1.00 96.69 87 SER A CA 1
ATOM 704 C C . SER A 1 87 ? 2.992 2.341 7.178 1.00 96.69 87 SER A C 1
ATOM 706 O O . SER A 1 87 ? 2.251 1.585 7.801 1.00 96.69 87 SER A O 1
ATOM 708 N N . GLU A 1 88 ? 3.392 2.102 5.926 1.00 95.62 88 GLU A N 1
ATOM 709 C CA . GLU A 1 88 ? 3.122 0.851 5.224 1.00 95.62 88 GLU A CA 1
ATOM 710 C C . GLU A 1 88 ? 3.764 -0.323 5.980 1.00 95.62 88 GLU A C 1
ATOM 712 O O . GLU A 1 88 ? 4.882 -0.195 6.488 1.00 95.62 88 GLU A O 1
ATOM 717 N N . THR A 1 89 ? 3.053 -1.449 6.075 1.00 92.56 89 THR A N 1
ATOM 718 C CA . THR A 1 89 ? 3.570 -2.655 6.734 1.00 92.56 89 THR A CA 1
ATOM 719 C C . THR A 1 89 ? 4.839 -3.150 6.038 1.00 92.56 89 THR A C 1
ATOM 721 O O . THR A 1 89 ? 5.006 -3.014 4.824 1.00 92.56 89 THR A O 1
ATOM 724 N N . THR A 1 90 ? 5.763 -3.728 6.805 1.00 87.50 90 THR A N 1
ATOM 725 C CA . THR A 1 90 ? 7.018 -4.277 6.266 1.00 87.50 90 THR A CA 1
ATOM 726 C C . THR A 1 90 ? 6.766 -5.483 5.372 1.00 87.50 90 THR A C 1
ATOM 728 O O . THR A 1 90 ? 7.263 -5.544 4.239 1.00 87.50 90 THR A O 1
ATOM 731 N N . ASP A 1 91 ? 5.962 -6.408 5.884 1.00 85.50 91 ASP A N 1
ATOM 732 C CA . ASP A 1 91 ? 5.670 -7.677 5.242 1.00 85.50 91 ASP A CA 1
ATOM 733 C C . ASP A 1 91 ? 4.467 -7.558 4.314 1.00 85.50 91 ASP A C 1
ATOM 735 O O . ASP A 1 91 ? 3.554 -6.749 4.529 1.00 85.50 91 ASP A O 1
ATOM 739 N N . ILE A 1 92 ? 4.512 -8.353 3.246 1.00 84.56 92 ILE A N 1
ATOM 740 C CA . ILE A 1 92 ? 3.388 -8.500 2.332 1.00 84.56 92 ILE A CA 1
ATOM 741 C C . ILE A 1 92 ? 2.301 -9.253 3.073 1.00 84.56 92 ILE A C 1
ATOM 743 O O . ILE A 1 92 ? 2.505 -10.373 3.524 1.00 84.56 92 ILE A O 1
ATOM 747 N N . VAL A 1 93 ? 1.142 -8.628 3.154 1.00 82.69 93 VAL A N 1
ATOM 748 C CA . VAL A 1 93 ? -0.057 -9.225 3.704 1.00 82.69 93 VAL A CA 1
ATOM 749 C C . VAL A 1 93 ? -0.778 -9.959 2.584 1.00 82.69 93 VAL A C 1
ATOM 751 O O . VAL A 1 93 ? -1.101 -9.371 1.545 1.00 82.69 93 VAL A O 1
ATOM 754 N N . ASP A 1 94 ? -1.040 -11.239 2.810 1.00 77.75 94 ASP A N 1
ATOM 755 C CA . ASP A 1 94 ? -1.893 -12.070 1.974 1.00 77.75 94 ASP A CA 1
ATOM 756 C C . ASP A 1 94 ? -2.969 -12.775 2.821 1.00 77.75 94 ASP A C 1
ATOM 758 O O . ASP A 1 94 ? -3.113 -12.514 4.014 1.00 77.75 94 ASP A O 1
ATOM 762 N N . LEU A 1 95 ? -3.758 -13.647 2.189 1.00 69.81 95 LEU A N 1
ATOM 763 C CA . LEU A 1 95 ? -4.817 -14.424 2.846 1.00 69.81 95 LEU A CA 1
ATOM 764 C C . LEU A 1 95 ? -4.324 -15.411 3.907 1.00 69.81 95 LEU A C 1
ATOM 766 O O . LEU A 1 95 ? -5.081 -15.769 4.805 1.00 69.81 95 LEU A O 1
ATOM 770 N N . LYS A 1 96 ? -3.099 -15.925 3.779 1.00 69.38 96 LYS A N 1
ATOM 771 C CA . LYS A 1 96 ? -2.574 -16.928 4.711 1.00 69.38 96 LYS A CA 1
ATOM 772 C C . LYS A 1 96 ? -2.174 -16.271 6.024 1.00 69.38 96 LYS A C 1
ATOM 774 O O . LYS A 1 96 ? -2.429 -16.836 7.085 1.00 69.38 96 LYS A O 1
ATOM 779 N N . ASP A 1 97 ? -1.646 -15.055 5.939 1.00 67.38 97 ASP A N 1
ATOM 780 C CA . ASP A 1 97 ? -1.198 -14.282 7.098 1.00 67.38 97 ASP A CA 1
ATOM 781 C C . ASP A 1 97 ? -2.245 -13.269 7.595 1.00 67.38 97 ASP A C 1
ATOM 783 O O . ASP A 1 97 ? -2.072 -12.648 8.650 1.00 67.38 97 ASP A O 1
ATOM 787 N N . SER A 1 98 ? -3.371 -13.113 6.882 1.00 68.88 98 SER A N 1
ATOM 788 C CA . SER A 1 98 ? -4.378 -12.101 7.208 1.00 68.88 98 SER A CA 1
ATOM 789 C C . SER A 1 98 ? -4.984 -12.303 8.591 1.00 68.88 98 SER A C 1
ATOM 791 O O . SER A 1 98 ? -5.179 -11.328 9.301 1.00 68.88 98 SER A O 1
ATOM 793 N N . LEU A 1 99 ? -5.237 -13.535 9.040 1.00 71.75 99 LEU A N 1
ATOM 794 C CA . LEU A 1 99 ? -5.896 -13.765 10.335 1.00 71.75 99 LEU A CA 1
ATOM 795 C C . LEU A 1 99 ? -5.072 -13.227 11.518 1.00 71.75 99 LEU A C 1
ATOM 797 O O . LEU A 1 99 ? -5.602 -12.511 12.366 1.00 71.75 99 LEU A O 1
ATOM 801 N N . GLY A 1 100 ? -3.770 -13.525 11.545 1.00 76.38 100 GLY A N 1
ATOM 802 C CA . GLY A 1 100 ? -2.867 -13.057 12.599 1.00 76.38 100 GLY A CA 1
ATOM 803 C C . GLY A 1 100 ? -2.613 -11.553 12.527 1.00 76.38 100 GLY A C 1
ATOM 804 O O . GLY A 1 100 ? -2.547 -10.886 13.560 1.00 76.38 100 GLY A O 1
ATOM 805 N N . LEU A 1 101 ? -2.528 -10.993 11.316 1.00 78.31 101 LEU A N 1
ATOM 806 C CA . LEU A 1 101 ? -2.389 -9.552 11.150 1.00 78.31 101 LEU A CA 1
ATOM 807 C C . LEU A 1 101 ? -3.645 -8.812 11.619 1.00 78.31 101 LEU A C 1
ATOM 809 O O . LEU A 1 101 ? -3.525 -7.878 12.407 1.00 78.31 101 LEU A O 1
ATOM 813 N N . LEU A 1 102 ? -4.828 -9.217 11.148 1.00 82.62 102 LEU A N 1
ATOM 814 C CA . LEU A 1 102 ? -6.095 -8.526 11.405 1.00 82.62 102 LEU A CA 1
ATOM 815 C C . LEU A 1 102 ? -6.411 -8.464 12.905 1.00 82.62 102 LEU A C 1
ATOM 817 O O . LEU A 1 102 ? -6.923 -7.449 13.363 1.00 82.62 102 LEU A O 1
ATOM 821 N N . GLN A 1 103 ? -6.021 -9.478 13.686 1.00 85.56 103 GLN A N 1
ATOM 822 C CA . GLN A 1 103 ? -6.179 -9.484 15.149 1.00 85.56 103 GLN A CA 1
ATOM 823 C C . GLN A 1 103 ? -5.382 -8.384 15.874 1.00 85.56 103 GLN A C 1
ATOM 825 O O . GLN A 1 103 ? -5.716 -8.034 17.003 1.00 85.56 103 GLN A O 1
ATOM 830 N N . ASN A 1 104 ? -4.348 -7.812 15.249 1.00 90.06 104 ASN A N 1
ATOM 831 C CA . ASN A 1 104 ? -3.561 -6.721 15.837 1.00 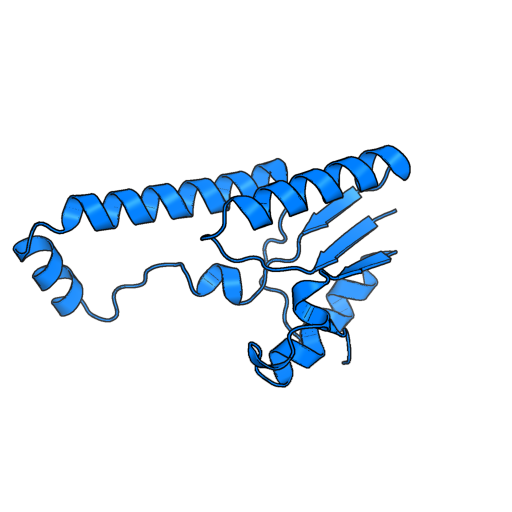90.06 104 ASN A CA 1
ATOM 832 C C . ASN A 1 104 ? -4.200 -5.334 15.662 1.00 90.06 104 ASN A C 1
ATOM 834 O O . ASN A 1 104 ? -3.635 -4.343 16.146 1.00 90.06 104 ASN A O 1
ATOM 838 N N . TYR A 1 105 ? -5.332 -5.247 14.959 1.00 93.44 105 TYR A N 1
ATOM 839 C CA . TYR A 1 105 ? -6.024 -3.998 14.661 1.00 93.44 105 TYR A CA 1
ATOM 840 C C . TYR A 1 105 ? -7.457 -4.038 15.184 1.00 93.44 105 TYR A C 1
ATOM 842 O O . TYR A 1 105 ? -8.153 -5.039 15.068 1.00 93.44 105 TYR A O 1
ATOM 850 N N . ASP A 1 106 ? -7.908 -2.911 15.732 1.00 95.50 106 ASP A N 1
ATOM 851 C CA . ASP A 1 106 ? -9.275 -2.766 16.236 1.00 95.50 106 ASP A CA 1
ATOM 852 C C . ASP A 1 106 ? -10.275 -2.609 15.079 1.00 95.50 106 ASP A C 1
ATOM 854 O O . ASP A 1 106 ? -11.429 -3.017 15.177 1.00 95.50 106 ASP A O 1
ATOM 858 N N . TYR A 1 107 ? -9.824 -2.003 13.974 1.00 94.62 107 TYR A N 1
ATOM 859 C CA . TYR A 1 107 ? -10.623 -1.771 12.774 1.00 94.62 107 TYR A CA 1
ATOM 860 C C . TYR A 1 107 ? -9.801 -1.970 11.507 1.00 94.62 107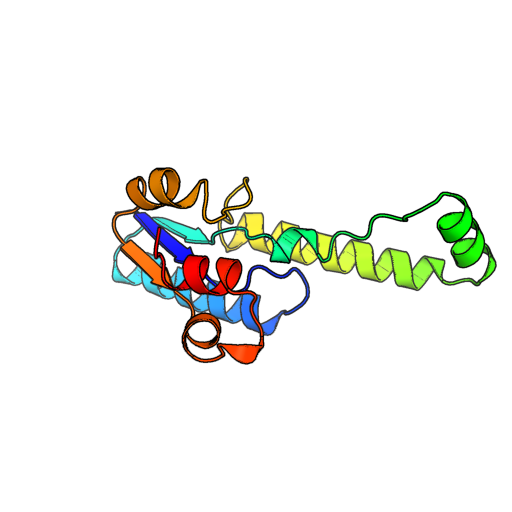 TYR A C 1
ATOM 862 O O . TYR A 1 107 ? -8.604 -1.675 11.457 1.00 94.62 107 TYR A O 1
ATOM 870 N N . VAL A 1 108 ? -10.490 -2.387 10.448 1.00 92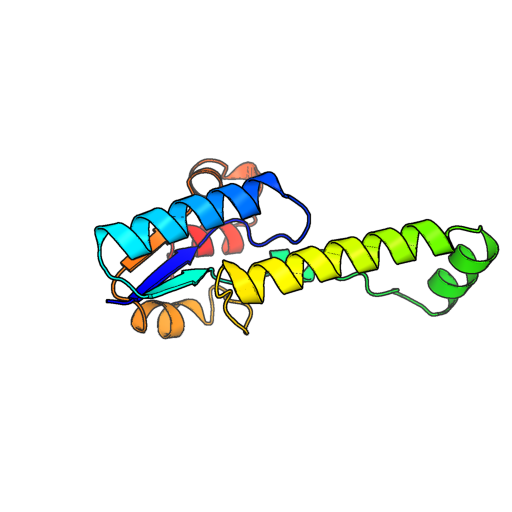.69 108 VAL A N 1
ATOM 871 C CA . VAL A 1 108 ? -9.925 -2.540 9.109 1.00 92.69 108 VAL A CA 1
ATOM 872 C C . VAL A 1 108 ? -10.797 -1.767 8.130 1.00 92.69 108 VAL A C 1
ATOM 874 O O . VAL A 1 108 ? -12.016 -1.922 8.112 1.00 92.69 108 VAL A O 1
ATOM 877 N N . VAL A 1 109 ? -10.172 -0.910 7.329 1.00 94.25 109 VAL A N 1
ATOM 878 C CA . VAL A 1 109 ? -10.834 -0.116 6.292 1.00 94.25 109 VAL A CA 1
ATOM 879 C C . VAL A 1 109 ? -10.388 -0.633 4.936 1.00 94.25 109 VAL A C 1
ATOM 881 O O . VAL A 1 109 ? -9.211 -0.538 4.592 1.00 94.25 109 VAL A O 1
ATOM 884 N N . VAL A 1 110 ? -11.329 -1.165 4.161 1.00 91.88 110 VAL A N 1
ATOM 885 C CA . VAL A 1 110 ? -11.063 -1.711 2.826 1.00 91.88 110 VAL A CA 1
ATOM 886 C C . VAL A 1 110 ? -11.432 -0.683 1.756 1.00 91.88 110 VAL A C 1
ATOM 888 O O . VAL A 1 110 ? -12.479 -0.039 1.836 1.00 91.88 110 VAL A O 1
ATOM 891 N N . GLY A 1 111 ? -10.574 -0.509 0.750 1.00 88.56 111 GLY A N 1
ATOM 892 C CA . GLY A 1 111 ? -10.839 0.385 -0.379 1.00 88.56 111 GLY A CA 1
ATOM 893 C C . GLY A 1 111 ? -11.981 -0.104 -1.280 1.00 88.56 111 GLY A C 1
ATOM 894 O O . GLY A 1 111 ? -12.090 -1.288 -1.593 1.00 88.56 111 GLY A O 1
ATOM 895 N N . SER A 1 112 ? -12.830 0.824 -1.732 1.00 83.81 112 SER A N 1
ATOM 896 C CA . SER A 1 112 ? -14.061 0.519 -2.478 1.00 83.81 112 SER A CA 1
ATOM 897 C C . SER A 1 112 ? -13.808 -0.211 -3.794 1.00 83.81 112 SER A C 1
ATOM 899 O O . SER A 1 112 ? -14.480 -1.194 -4.091 1.00 83.81 112 SER A O 1
ATOM 901 N N . ASP A 1 113 ? -12.824 0.238 -4.573 1.00 77.19 113 ASP A N 1
ATOM 902 C CA . ASP A 1 113 ? -12.528 -0.317 -5.899 1.00 77.19 113 ASP A CA 1
ATOM 903 C C . ASP A 1 113 ? -12.204 -1.816 -5.838 1.00 77.19 113 ASP A C 1
ATOM 905 O O . ASP A 1 113 ? -12.406 -2.537 -6.806 1.00 77.19 113 ASP A O 1
ATOM 909 N N . GLN A 1 114 ? -11.724 -2.303 -4.694 1.00 74.12 114 GLN A N 1
ATOM 910 C CA . GLN A 1 114 ? -11.341 -3.697 -4.491 1.00 74.12 114 GLN A CA 1
ATOM 911 C C . GLN A 1 114 ? -12.542 -4.585 -4.152 1.00 74.12 114 GLN A C 1
ATOM 913 O O . GLN A 1 114 ? -12.500 -5.791 -4.376 1.00 74.12 114 GLN A O 1
ATOM 918 N N . VAL A 1 115 ? -13.603 -3.979 -3.620 1.00 77.56 115 VAL A N 1
ATOM 919 C CA . VAL A 1 115 ? -14.850 -4.650 -3.250 1.00 77.56 115 VAL A CA 1
ATOM 920 C C . VAL A 1 115 ? -15.783 -4.708 -4.460 1.00 77.56 115 VAL A C 1
ATOM 922 O O . VAL A 1 115 ? -16.345 -5.752 -4.769 1.00 77.56 115 VAL A O 1
ATOM 925 N N . TRP A 1 116 ? -15.911 -3.601 -5.197 1.00 78.31 116 TRP A N 1
ATOM 926 C CA . TRP A 1 116 ? -16.909 -3.477 -6.265 1.00 78.31 116 TRP A CA 1
ATOM 927 C C . TRP A 1 116 ? -16.412 -3.895 -7.654 1.00 78.31 116 TRP A C 1
ATOM 929 O O . TRP A 1 116 ? -17.234 -4.162 -8.528 1.00 78.31 116 TRP A O 1
ATOM 939 N N . ASN A 1 117 ? -15.095 -3.968 -7.884 1.00 77.06 117 ASN A N 1
ATOM 940 C CA . ASN A 1 117 ? -14.534 -4.276 -9.203 1.00 77.06 117 ASN A CA 1
ATOM 941 C C . ASN A 1 117 ? -13.980 -5.704 -9.291 1.00 77.06 117 ASN A C 1
ATOM 943 O O . ASN A 1 117 ? -12.773 -5.946 -9.375 1.00 77.06 117 ASN A O 1
ATOM 947 N N . THR A 1 118 ? -14.896 -6.668 -9.261 1.00 69.44 118 THR A N 1
ATOM 948 C CA . THR A 1 118 ? -14.591 -8.100 -9.124 1.00 69.44 118 THR A CA 1
ATOM 949 C C . THR A 1 118 ? -13.845 -8.701 -10.319 1.00 69.44 118 THR A C 1
ATOM 951 O O . THR A 1 118 ? -13.157 -9.706 -10.172 1.00 69.44 118 THR A O 1
ATOM 954 N N . ASN A 1 119 ? -13.917 -8.072 -11.494 1.00 78.88 119 ASN A N 1
ATOM 955 C CA . ASN A 1 119 ? -13.344 -8.608 -12.732 1.00 78.88 119 ASN A CA 1
ATOM 956 C C . ASN A 1 119 ? -11.822 -8.421 -12.852 1.00 78.88 119 ASN A C 1
ATOM 958 O O . ASN A 1 119 ? -11.212 -8.959 -13.775 1.00 78.88 119 ASN A O 1
ATOM 962 N N . TRP A 1 120 ? -11.198 -7.628 -11.977 1.00 76.94 120 TRP A N 1
ATOM 963 C CA . TRP A 1 120 ? -9.766 -7.297 -12.060 1.00 76.94 120 TRP A CA 1
ATOM 964 C C . TRP A 1 120 ? -8.882 -8.131 -11.131 1.00 76.94 120 TRP A C 1
ATOM 966 O O . TRP A 1 120 ? -7.659 -7.983 -11.152 1.00 76.94 120 TRP A O 1
ATOM 976 N N . LEU A 1 121 ? -9.488 -8.988 -10.311 1.00 80.44 121 LEU A N 1
ATOM 977 C CA . LEU A 1 121 ? -8.815 -9.747 -9.266 1.00 80.44 121 LEU A CA 1
ATOM 978 C C . LEU A 1 121 ? -8.994 -11.248 -9.489 1.00 80.44 121 LEU A C 1
ATOM 980 O O . LEU A 1 121 ? -10.028 -11.706 -9.974 1.00 80.44 121 LEU A O 1
ATOM 984 N N . THR A 1 122 ? -7.989 -12.034 -9.101 1.00 85.62 122 THR A N 1
ATOM 985 C CA . THR A 1 122 ? -8.184 -13.481 -8.947 1.00 85.62 122 THR A CA 1
ATOM 986 C C . THR A 1 122 ? -9.110 -13.757 -7.760 1.00 85.62 122 THR A C 1
ATOM 988 O O . THR A 1 122 ? -9.284 -12.908 -6.887 1.00 85.62 122 THR A O 1
ATOM 991 N N . MET A 1 123 ? -9.678 -14.964 -7.680 1.00 84.56 123 MET A N 1
ATOM 992 C CA . MET A 1 123 ? -10.565 -15.336 -6.570 1.00 84.56 123 MET A CA 1
ATOM 993 C C . MET A 1 123 ? -9.893 -15.178 -5.195 1.00 84.56 123 MET A C 1
ATOM 995 O O . MET A 1 123 ? -10.522 -14.714 -4.248 1.00 84.56 123 MET A O 1
ATOM 999 N N . ASP A 1 124 ? -8.605 -15.506 -5.086 1.00 83.25 124 ASP A N 1
ATOM 1000 C CA . ASP A 1 124 ? -7.854 -15.340 -3.837 1.00 83.25 124 ASP A CA 1
ATOM 1001 C C . ASP A 1 124 ? -7.653 -13.857 -3.502 1.00 83.25 124 ASP A C 1
ATOM 1003 O O . ASP A 1 124 ? -7.884 -13.416 -2.382 1.00 83.25 124 ASP A O 1
ATOM 1007 N N . GLN A 1 125 ? -7.305 -13.033 -4.486 1.00 84.06 125 GLN A N 1
ATOM 1008 C CA . GLN A 1 125 ? -7.174 -11.590 -4.271 1.00 84.06 125 GLN A CA 1
ATOM 1009 C C . GLN A 1 125 ? -8.512 -10.945 -3.888 1.00 84.06 125 GLN A C 1
ATOM 1011 O O . GLN A 1 125 ? -8.554 -10.031 -3.069 1.00 84.06 125 GLN A O 1
ATOM 1016 N N . PHE A 1 126 ? -9.610 -11.437 -4.457 1.00 84.69 126 PHE A N 1
ATOM 1017 C CA . PHE A 1 126 ? -10.958 -11.012 -4.110 1.00 84.69 126 PHE A CA 1
ATOM 1018 C C . PHE A 1 126 ? -11.306 -11.366 -2.655 1.00 84.69 126 PHE A C 1
ATOM 1020 O O . PHE A 1 126 ? -11.695 -10.490 -1.883 1.00 84.69 126 PHE A O 1
ATOM 1027 N N . LYS A 1 127 ? -11.081 -12.620 -2.245 1.00 84.25 127 LYS A N 1
ATOM 1028 C CA . LYS A 1 127 ? -11.268 -13.075 -0.856 1.00 84.25 127 LYS A CA 1
ATOM 1029 C C . LYS A 1 127 ? -10.436 -12.268 0.141 1.00 84.25 127 LYS A C 1
ATOM 1031 O O . LYS A 1 127 ? -10.955 -11.907 1.195 1.00 84.25 127 LYS A O 1
ATOM 1036 N N . PHE A 1 128 ? -9.194 -11.930 -0.216 1.00 85.19 128 PHE A N 1
ATOM 1037 C CA . PHE A 1 128 ? -8.329 -11.081 0.602 1.00 85.19 128 PHE A CA 1
ATOM 1038 C C . PHE A 1 128 ? -8.987 -9.736 0.925 1.00 85.19 128 PHE A C 1
ATOM 1040 O O . PHE A 1 128 ? -9.063 -9.357 2.089 1.00 85.19 128 PHE A O 1
ATOM 1047 N N . PHE A 1 129 ? -9.500 -9.020 -0.080 1.00 86.12 129 PHE A N 1
ATOM 1048 C CA . PHE A 1 129 ? -10.125 -7.714 0.150 1.00 86.12 129 PHE A CA 1
ATOM 1049 C C . PHE A 1 129 ? -11.463 -7.808 0.882 1.00 86.12 129 PHE A C 1
ATOM 1051 O O . PHE A 1 129 ? -11.798 -6.908 1.644 1.00 86.12 129 PHE A O 1
ATOM 1058 N N . TYR A 1 130 ? -12.200 -8.904 0.720 1.00 85.06 130 TYR A N 1
ATOM 1059 C CA . TYR A 1 130 ? -13.402 -9.163 1.513 1.00 85.06 130 TYR A CA 1
ATOM 1060 C C . TYR A 1 130 ? -13.109 -9.642 2.938 1.00 85.06 130 TYR A C 1
ATOM 1062 O O . TYR A 1 130 ? -14.044 -9.796 3.722 1.00 85.06 130 TYR A O 1
ATOM 1070 N N . LEU A 1 131 ? -11.834 -9.863 3.279 1.00 82.31 131 LEU A N 1
ATOM 1071 C CA . LEU A 1 131 ? -11.403 -10.406 4.567 1.00 82.31 131 LEU A CA 1
ATOM 1072 C C . LEU A 1 131 ? -12.079 -11.758 4.874 1.00 82.31 131 LEU A C 1
ATOM 1074 O O . LEU A 1 131 ? -12.340 -12.081 6.032 1.00 82.31 131 LEU A O 1
ATOM 1078 N N . ILE A 1 132 ? -12.382 -12.538 3.829 1.00 74.94 132 ILE A N 1
ATOM 1079 C CA . ILE A 1 132 ? -12.955 -13.883 3.945 1.00 74.94 132 ILE A CA 1
ATOM 1080 C C . ILE A 1 132 ? -11.787 -14.861 4.016 1.00 74.94 132 ILE A C 1
ATOM 1082 O O . ILE A 1 132 ? -11.116 -15.090 3.005 1.00 74.94 132 ILE A O 1
ATOM 1086 N N . VAL A 1 133 ? -11.553 -15.400 5.212 1.00 64.25 133 VAL A N 1
ATOM 1087 C CA . VAL A 1 133 ? -10.515 -16.402 5.497 1.00 64.25 133 VAL A CA 1
ATOM 1088 C C . VAL A 1 133 ? -11.108 -17.802 5.471 1.00 64.25 133 VAL A C 1
ATOM 1090 O O . VAL A 1 133 ? -12.195 -17.981 6.064 1.00 64.25 133 VAL A O 1
#

Radius of gyration: 16.98 Å; chains: 1; bounding box: 40×30×46 Å

Foldseek 3Di:
DEEEEEEQLALPDPVVLVVLLVVQVCCCVPPVYHYAYAAAPNLVVLPDDDPDPVSVVVCVVVVCPVVVVVSVVSSVVSVVCRVPRRVYDPDHDFLVCLVVVVVVGPYYHADPCLQPVVPVDDPRSNCRRVVND

Sequence (133 aa):
MKILIVTLSGYWNYGNRLQNLALKKILEKKFSARVESAKTWQSDAMIWKPKTIRDWASKIKNGQLMEITAMKNRVGNFIAFSTNQLSETTDIVDLKDSLGLLQNYDYVVVGSDQVWNTNWLTMDQFKFFYLIV

pLDDT: mean 85.02, std 11.2, range [58.5, 98.44]

Secondary structure (DSSP, 8-state):
-EEEEES---TT-HHHHHHHHHHHHHHHHHHT-EEEEEE-HHHHHTS---S-HHHHHHHHHTTTHHHHHHHHHHHHHHHHHIIIII-EEEEEP-TTTHHHHHTT-SEEEE-HHHHH-GGGS-HHHHHHHTT--

Organism: NCBI:txid137591